Protein AF-A0A671MQU1-F1 (afdb_monomer_lite)

pLDDT: mean 87.74, std 17.51, range [37.0, 98.44]

Radius of gyration: 19.41 Å; chains: 1; bounding box: 36×47×69 Å

Sequence (137 aa):
MGKLYCSCSSLTHFKDFTVNTVAGAMKSFFSELPEPLIPYSSQEELVEAFKINDREQRLHTMKDVLRRFPRENFDVFKYIMSHLNKVSQWNRVNLMTSENLSICFWPTLMRPDFTSMDALTATRTYQTIIETFIHQC

Secondary structure (DSSP, 8-state):
------------------HHHHHHHHHHHHHTSSS-SS-HHHHHHHHHHHT-SSHHHHHHHHHHHHHTS-HHHHHHHHHHHHHHHHHHTTHHHH---HHHHHHHHHHHHH----SSHHHHHHHHHHHHHHHHHHHT-

InterPro domains:
  IPR000198 Rho GTPase-activating protein domain [PF00620] (13-113)
  IPR000198 Rho GTPase-activating protein domain [PS50238] (1-137)
  IPR000198 Rho GTPase-activating protein domain [SM00324] (1-137)
  IPR008936 Rho GTPase activation protein [G3DSA:1.10.555.10] (4-137)
  IPR008936 Rho GTPase activation protein [SSF48350] (11-136)
  IPR051978 Rho GTPase-activating domain-containing protein [PTHR46005] (15-137)

Foldseek 3Di:
DDDPPPPPPDPPPPPPDDPVRVVVVVLVVQQPPPAFLQHQVLLVQLLVLLPDPDPVSSVVSNVVSLVPDDPVSSVVLLVVLQVLLVVQVVCVPVVCHLLNVLLVRLCSRHVDDPPDPVVVVSSVSSSVSSSCSSNVD

Structure (mmCIF, N/CA/C/O backbone):
data_AF-A0A671MQU1-F1
#
_entry.id   AF-A0A671MQU1-F1
#
loop_
_atom_site.group_PDB
_atom_site.id
_atom_site.type_symbol
_atom_site.label_atom_id
_atom_site.label_alt_id
_atom_site.label_comp_id
_atom_site.label_asym_id
_atom_site.label_entity_id
_atom_site.label_seq_id
_atom_site.pdbx_PDB_ins_code
_atom_site.Cartn_x
_atom_site.Cartn_y
_atom_site.Cartn_z
_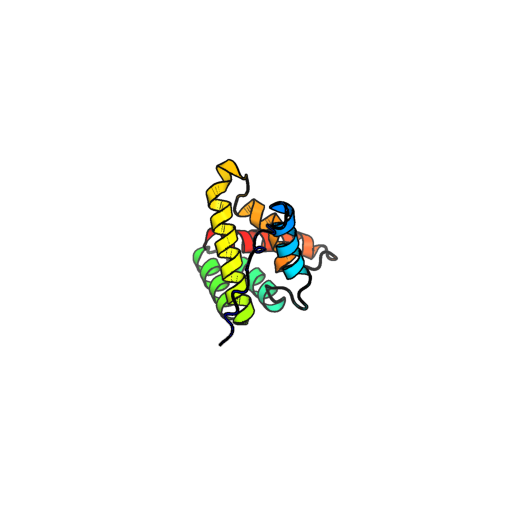atom_site.occupancy
_atom_site.B_iso_or_equiv
_atom_site.auth_seq_id
_atom_site.auth_comp_id
_atom_site.auth_asym_id
_atom_site.auth_atom_id
_atom_site.pdbx_PDB_model_num
ATOM 1 N N . MET A 1 1 ? -16.996 -26.195 -50.241 1.00 38.62 1 MET A N 1
ATOM 2 C CA . MET A 1 1 ? -15.864 -26.491 -49.335 1.00 38.62 1 MET A CA 1
ATOM 3 C C . MET A 1 1 ? -14.716 -25.543 -49.661 1.00 38.62 1 MET A C 1
ATOM 5 O O . MET A 1 1 ? -13.937 -25.830 -50.558 1.00 38.62 1 MET A O 1
ATOM 9 N N . GLY A 1 2 ? -14.657 -24.386 -48.999 1.00 39.75 2 GLY A N 1
ATOM 10 C CA . GLY A 1 2 ? -13.567 -23.417 -49.1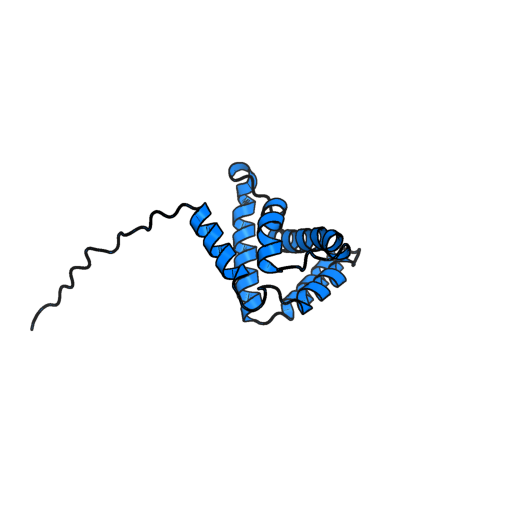36 1.00 39.75 2 GLY A CA 1
ATOM 11 C C . GLY A 1 2 ? -12.805 -23.347 -47.819 1.00 39.75 2 GLY A C 1
ATOM 12 O O . GLY A 1 2 ? -13.392 -23.024 -46.790 1.00 39.75 2 GLY A O 1
ATOM 13 N N . LYS A 1 3 ? -11.526 -23.722 -47.836 1.00 39.19 3 LYS A N 1
ATOM 14 C CA . LYS A 1 3 ? -10.636 -23.638 -46.677 1.00 39.19 3 LYS A CA 1
ATOM 15 C C . LYS A 1 3 ? -10.350 -22.162 -46.381 1.00 39.19 3 LYS A C 1
ATOM 17 O O . LYS A 1 3 ? -9.600 -21.529 -47.115 1.00 39.19 3 LYS A O 1
ATOM 22 N N . LEU A 1 4 ? -10.925 -21.634 -45.303 1.00 39.72 4 LEU A N 1
ATOM 23 C CA . LEU A 1 4 ? -10.486 -20.388 -44.673 1.00 39.72 4 LEU A CA 1
ATOM 24 C C . LEU A 1 4 ? -9.177 -20.664 -43.920 1.00 39.72 4 LEU A C 1
ATOM 26 O O . LEU A 1 4 ? -9.170 -20.853 -42.707 1.00 39.72 4 LEU A O 1
ATOM 30 N N . TYR A 1 5 ? -8.056 -20.703 -44.641 1.00 38.19 5 TYR A N 1
ATOM 31 C CA . TYR A 1 5 ? -6.776 -20.383 -44.019 1.00 38.19 5 TYR A CA 1
ATOM 32 C C . TYR A 1 5 ? -6.746 -18.866 -43.844 1.00 38.19 5 TYR A C 1
ATOM 34 O O . TYR A 1 5 ? -6.346 -18.131 -44.741 1.00 38.19 5 TYR A O 1
ATOM 42 N N . CYS A 1 6 ? -7.232 -18.396 -42.696 1.00 37.00 6 CYS A N 1
ATOM 43 C CA . CYS A 1 6 ? -6.910 -17.058 -42.229 1.00 37.00 6 CYS A CA 1
ATOM 44 C C . CYS A 1 6 ? -5.417 -17.075 -41.890 1.00 37.00 6 CYS A C 1
ATOM 46 O O . CYS A 1 6 ? -5.003 -17.627 -40.869 1.00 37.00 6 CYS A O 1
ATOM 48 N N . SER A 1 7 ? -4.599 -16.562 -42.803 1.00 40.75 7 SER A N 1
ATOM 49 C CA . SER A 1 7 ? -3.186 -16.282 -42.588 1.00 40.75 7 SER A CA 1
ATOM 50 C C . SER A 1 7 ? -3.059 -15.259 -41.461 1.00 40.75 7 SER A C 1
ATOM 52 O O . SER A 1 7 ? -3.087 -14.052 -41.682 1.00 40.75 7 SER A O 1
ATOM 54 N N . CYS A 1 8 ? -2.959 -15.755 -40.227 1.00 41.44 8 CYS A N 1
ATOM 55 C CA . CYS A 1 8 ? -2.588 -14.963 -39.065 1.00 41.44 8 CYS A CA 1
ATOM 56 C C . CYS A 1 8 ? -1.087 -14.659 -39.155 1.00 41.44 8 CYS A C 1
ATOM 58 O O . CYS A 1 8 ? -0.256 -15.311 -38.531 1.00 41.44 8 CYS A O 1
ATOM 60 N N . SER A 1 9 ? -0.735 -13.692 -39.998 1.00 44.62 9 SER A N 1
ATOM 61 C CA . SER A 1 9 ? 0.622 -13.166 -40.153 1.00 44.62 9 SER A CA 1
ATOM 62 C C . SER A 1 9 ? 0.689 -11.707 -39.702 1.00 44.62 9 SER A C 1
ATOM 64 O O . SER A 1 9 ? 1.175 -10.851 -40.433 1.00 44.62 9 SER A O 1
ATOM 66 N N . SER A 1 10 ? 0.182 -11.421 -38.497 1.00 42.44 10 SER A N 1
ATOM 67 C CA . SER A 1 10 ? 0.395 -10.137 -37.809 1.00 42.44 10 SER A CA 1
ATOM 68 C C . SER A 1 10 ? -0.003 -10.211 -36.325 1.00 42.44 10 SER A C 1
ATOM 70 O O . SER A 1 10 ? -0.937 -9.548 -35.885 1.00 42.44 10 SER A O 1
ATOM 72 N N . LEU A 1 11 ? 0.704 -11.031 -35.541 1.00 46.66 11 LEU A N 1
ATOM 73 C CA . LEU A 1 11 ? 0.679 -10.996 -34.065 1.00 46.66 11 LEU A CA 1
ATOM 74 C C . LEU A 1 11 ? 2.072 -10.696 -33.488 1.00 46.66 11 LEU A C 1
ATOM 76 O O . LEU A 1 11 ? 2.487 -11.251 -32.478 1.00 46.66 11 LEU A O 1
ATOM 80 N N . THR A 1 12 ? 2.809 -9.790 -34.126 1.00 46.84 12 THR A N 1
ATOM 81 C CA . THR A 1 12 ? 4.077 -9.266 -33.599 1.00 46.84 12 THR A CA 1
ATOM 82 C C . THR A 1 12 ? 4.127 -7.754 -33.761 1.00 46.84 12 THR A C 1
ATOM 84 O O . THR A 1 12 ? 5.030 -7.212 -34.384 1.00 46.84 12 THR A O 1
ATOM 87 N N . HIS A 1 13 ? 3.142 -7.052 -33.203 1.00 47.28 13 HIS A N 1
ATOM 88 C CA . HIS A 1 13 ? 3.376 -5.680 -32.767 1.00 47.28 13 HIS A CA 1
ATOM 89 C C . HIS A 1 13 ? 3.604 -5.755 -31.259 1.00 47.28 13 HIS A C 1
ATOM 91 O O . HIS A 1 13 ? 2.697 -5.514 -30.461 1.00 47.28 13 HIS A O 1
ATOM 97 N N . PHE A 1 14 ? 4.810 -6.166 -30.853 1.00 55.25 14 PHE A N 1
ATOM 98 C CA . PHE A 1 14 ? 5.279 -5.785 -29.526 1.00 55.25 14 PHE A CA 1
ATOM 99 C C . PHE A 1 14 ? 5.232 -4.258 -29.534 1.00 55.25 14 PHE A C 1
ATOM 101 O O . PHE A 1 14 ? 5.915 -3.620 -30.328 1.00 55.25 14 PHE A O 1
ATOM 108 N N . LYS A 1 15 ? 4.302 -3.662 -28.786 1.00 68.81 15 LYS A N 1
ATOM 109 C CA . LYS A 1 15 ? 4.302 -2.210 -28.634 1.00 68.81 15 LYS A CA 1
ATOM 110 C C . LYS A 1 15 ? 5.618 -1.855 -27.943 1.00 68.81 15 LYS A C 1
ATOM 112 O O . LYS A 1 15 ? 5.878 -2.385 -26.864 1.00 68.81 15 LYS A O 1
ATOM 117 N N . ASP A 1 16 ? 6.415 -0.983 -28.556 1.00 83.06 16 ASP A N 1
ATOM 118 C CA . ASP A 1 16 ? 7.720 -0.528 -28.053 1.00 83.06 16 ASP A CA 1
ATOM 119 C C . ASP A 1 16 ? 7.567 0.428 -26.855 1.00 83.06 16 ASP A C 1
ATOM 121 O O . ASP A 1 16 ? 8.047 1.562 -26.851 1.00 83.06 16 ASP A O 1
ATOM 125 N N . PHE A 1 17 ? 6.839 0.005 -25.822 1.00 89.31 17 PHE A N 1
ATOM 126 C CA . PHE A 1 17 ? 6.719 0.765 -24.587 1.00 89.31 17 PHE A CA 1
ATOM 127 C C . PHE A 1 17 ? 7.871 0.430 -23.650 1.00 89.31 17 PHE A C 1
ATOM 129 O O . PHE A 1 17 ? 8.140 -0.734 -23.351 1.00 89.31 17 PHE A O 1
ATOM 136 N N . THR A 1 18 ? 8.524 1.467 -23.127 1.00 94.19 18 THR A N 1
ATOM 137 C CA . THR A 1 18 ? 9.522 1.290 -22.070 1.00 94.19 18 THR A CA 1
ATOM 138 C C . THR A 1 18 ? 8.859 0.769 -20.791 1.00 94.19 18 THR A C 1
ATOM 140 O O . THR A 1 18 ? 7.679 1.026 -20.537 1.00 94.19 18 THR A O 1
ATOM 143 N N . VAL A 1 19 ? 9.624 0.091 -19.932 1.00 92.31 19 VAL A N 1
ATOM 144 C CA . VAL A 1 19 ? 9.132 -0.393 -18.628 1.00 92.31 19 VAL A CA 1
ATOM 145 C C . VAL A 1 19 ? 8.536 0.733 -17.772 1.00 92.31 19 VAL A C 1
ATOM 147 O O . VAL A 1 19 ? 7.496 0.550 -17.141 1.00 92.31 19 VAL A O 1
ATOM 150 N N . ASN A 1 20 ? 9.131 1.928 -17.821 1.00 91.94 20 ASN A N 1
ATOM 151 C CA . ASN A 1 20 ? 8.648 3.101 -17.094 1.00 91.94 20 ASN A CA 1
ATOM 152 C C . ASN A 1 20 ? 7.325 3.620 -17.665 1.00 91.94 20 ASN A C 1
ATOM 154 O O . ASN A 1 20 ? 6.470 4.063 -16.904 1.00 91.94 20 ASN A O 1
ATOM 158 N N . THR A 1 21 ? 7.125 3.518 -18.983 1.00 94.56 21 THR A N 1
ATOM 159 C CA . THR A 1 21 ? 5.847 3.850 -19.629 1.00 94.56 21 THR A CA 1
ATOM 160 C C . THR A 1 21 ? 4.738 2.922 -19.143 1.00 94.56 21 THR A C 1
ATOM 162 O O . THR A 1 21 ? 3.665 3.391 -18.775 1.00 94.56 21 THR A O 1
ATOM 165 N N . VAL A 1 22 ? 5.003 1.613 -19.082 1.00 94.12 22 VAL A N 1
ATOM 166 C CA . VAL A 1 22 ? 4.024 0.626 -18.599 1.00 94.12 22 VAL A CA 1
ATOM 167 C C . VAL A 1 22 ? 3.717 0.835 -17.113 1.00 94.12 22 VAL A C 1
ATOM 169 O O . VAL A 1 22 ? 2.551 0.856 -16.723 1.00 94.12 22 VAL A O 1
ATOM 172 N N . ALA A 1 23 ? 4.742 1.054 -16.283 1.00 92.88 23 ALA A N 1
ATOM 173 C CA . ALA A 1 23 ? 4.563 1.339 -14.859 1.00 92.88 23 ALA A CA 1
ATOM 174 C C . ALA A 1 23 ? 3.799 2.652 -14.620 1.00 92.88 23 ALA A C 1
ATOM 176 O O . ALA A 1 23 ? 2.938 2.713 -13.744 1.00 92.88 23 ALA A O 1
ATOM 177 N N . GLY A 1 24 ? 4.085 3.685 -15.416 1.00 95.50 24 GLY A N 1
ATOM 178 C CA . GLY A 1 24 ? 3.366 4.955 -15.402 1.00 95.50 24 GLY A CA 1
ATOM 179 C C . GLY A 1 24 ? 1.890 4.768 -15.741 1.00 95.50 24 GLY A C 1
ATOM 180 O O . GLY A 1 24 ? 1.044 5.178 -14.958 1.00 95.50 24 GLY A O 1
ATOM 181 N N . ALA A 1 25 ? 1.580 4.059 -16.829 1.00 95.31 25 ALA A N 1
ATOM 182 C CA . ALA A 1 25 ? 0.201 3.765 -17.219 1.00 95.31 25 ALA A CA 1
ATOM 183 C C . ALA A 1 25 ? -0.560 2.972 -16.140 1.00 95.31 25 ALA A C 1
ATOM 185 O O . ALA A 1 25 ? -1.721 3.264 -15.861 1.00 95.31 25 ALA A O 1
ATOM 186 N N . MET A 1 26 ? 0.101 2.010 -15.484 1.00 95.50 26 MET A N 1
ATOM 187 C CA . MET A 1 26 ? -0.482 1.288 -14.350 1.00 95.50 26 MET A CA 1
ATOM 188 C C . MET A 1 26 ? -0.811 2.231 -13.184 1.00 95.50 26 MET A C 1
ATOM 190 O O . MET A 1 26 ? -1.877 2.109 -12.588 1.00 95.50 26 MET A O 1
ATOM 194 N N . LYS A 1 27 ? 0.070 3.188 -12.859 1.00 95.12 27 LYS A N 1
ATOM 195 C CA . LYS A 1 27 ? -0.215 4.203 -11.831 1.00 95.12 27 LYS A CA 1
ATOM 196 C C . LYS A 1 27 ? -1.351 5.139 -12.252 1.00 95.12 27 LYS A C 1
ATOM 198 O O . LYS A 1 27 ? -2.229 5.399 -11.434 1.00 95.12 27 LYS A O 1
ATOM 203 N N . SER A 1 28 ? -1.364 5.584 -13.511 1.00 95.69 28 SER A N 1
ATOM 204 C CA . SER A 1 28 ? -2.421 6.437 -14.070 1.00 95.69 28 SER A CA 1
ATOM 205 C C . SER A 1 28 ? -3.797 5.795 -13.929 1.00 95.69 28 SER A C 1
ATOM 207 O O . SER A 1 28 ? -4.715 6.436 -13.424 1.00 95.69 28 SER A O 1
ATOM 209 N N . PHE A 1 29 ? -3.911 4.501 -14.250 1.00 97.19 29 PHE A N 1
ATOM 210 C CA . PHE A 1 29 ? -5.154 3.748 -14.083 1.00 97.19 29 PHE A CA 1
ATOM 211 C C . PHE A 1 29 ? -5.726 3.872 -12.662 1.00 97.19 29 PHE A C 1
ATOM 213 O O . PHE A 1 29 ? -6.901 4.180 -12.501 1.00 97.19 29 PHE A O 1
ATOM 220 N N . PHE A 1 30 ? -4.900 3.695 -11.626 1.00 97.19 30 PHE A N 1
ATOM 221 C CA . PHE A 1 30 ? -5.348 3.812 -10.233 1.00 97.19 30 PHE A CA 1
ATOM 222 C C . PHE A 1 30 ? -5.675 5.251 -9.817 1.00 97.19 30 PHE A C 1
ATOM 224 O O . PHE A 1 30 ? -6.619 5.469 -9.055 1.00 97.19 30 PHE A O 1
ATOM 231 N N . SER A 1 31 ? -4.925 6.241 -10.309 1.00 95.06 31 SER A N 1
ATOM 232 C CA . SER A 1 31 ? -5.214 7.647 -10.006 1.00 95.06 31 SER A CA 1
ATOM 233 C C . SER A 1 31 ? -6.502 8.151 -10.660 1.00 95.06 31 SER A C 1
ATOM 235 O O . SER A 1 31 ? -7.127 9.052 -10.113 1.00 95.06 31 SER A O 1
ATOM 237 N N . GLU A 1 32 ? -6.905 7.561 -11.787 1.00 95.31 32 GLU A N 1
ATOM 238 C CA . GLU A 1 32 ? -8.089 7.949 -12.568 1.00 95.31 32 GLU A CA 1
ATOM 239 C C . GLU A 1 32 ? -9.378 7.233 -12.129 1.00 95.31 32 GLU A C 1
ATOM 241 O O . GLU A 1 32 ? -10.463 7.578 -12.598 1.00 95.31 32 GLU A O 1
ATOM 246 N N . LEU A 1 33 ? -9.293 6.252 -11.219 1.00 95.75 33 LEU A N 1
ATOM 247 C CA . LEU A 1 33 ? -10.482 5.599 -10.666 1.00 95.75 33 LEU A CA 1
ATOM 248 C C . LEU A 1 33 ? -11.403 6.624 -9.977 1.00 95.75 33 LEU A C 1
ATOM 250 O O . LEU A 1 33 ? -10.886 7.476 -9.247 1.00 95.75 33 LEU A O 1
ATOM 254 N N . PRO A 1 34 ? -12.742 6.502 -10.089 1.00 95.12 34 PRO A N 1
ATOM 255 C CA . PRO A 1 34 ? -13.682 7.408 -9.419 1.00 95.12 34 PRO A CA 1
ATOM 256 C C . PRO A 1 34 ? -13.434 7.524 -7.909 1.00 95.12 34 PRO A C 1
ATOM 258 O O . PRO A 1 34 ? -13.423 8.621 -7.358 1.00 95.12 34 PRO A O 1
ATOM 261 N N . GLU A 1 35 ? -13.115 6.401 -7.263 1.00 94.38 35 GLU A N 1
ATOM 262 C CA . GLU A 1 35 ? -12.712 6.308 -5.857 1.00 94.38 35 GLU A CA 1
ATOM 263 C C . GLU A 1 35 ? -11.319 5.668 -5.737 1.00 94.38 35 GLU A C 1
ATOM 265 O O . GLU A 1 35 ? -10.917 4.913 -6.630 1.00 94.38 35 GLU A O 1
ATOM 270 N N . PRO A 1 36 ? -10.527 6.008 -4.701 1.00 96.62 36 PRO A N 1
ATOM 271 C CA . PRO A 1 36 ? -9.191 5.447 -4.538 1.00 96.62 36 PRO A CA 1
ATOM 272 C C . PRO A 1 36 ? -9.272 3.939 -4.317 1.00 96.62 36 PRO A C 1
ATOM 274 O O . PRO A 1 36 ? -10.243 3.429 -3.756 1.00 96.62 36 PRO A O 1
ATOM 277 N N . LEU A 1 37 ? -8.222 3.212 -4.719 1.00 97.44 37 LEU A N 1
ATOM 278 C CA . LEU A 1 37 ? -8.177 1.761 -4.515 1.00 97.44 37 LEU A CA 1
ATOM 279 C C . LEU A 1 37 ? -8.351 1.406 -3.033 1.00 97.44 37 LEU A C 1
ATOM 281 O O . LEU A 1 37 ? -9.005 0.416 -2.713 1.00 97.44 37 LEU A O 1
ATOM 285 N N . ILE A 1 38 ? -7.773 2.216 -2.146 1.00 96.88 38 ILE A N 1
ATOM 286 C CA . ILE A 1 38 ? -7.996 2.139 -0.705 1.00 96.88 38 ILE A CA 1
ATOM 287 C C . ILE A 1 38 ? -9.071 3.172 -0.356 1.00 96.88 38 ILE A C 1
ATOM 289 O O . ILE A 1 38 ? -8.759 4.364 -0.393 1.00 96.88 38 ILE A O 1
ATOM 293 N N . PRO A 1 39 ? -10.307 2.760 -0.019 1.00 95.38 39 PRO A N 1
ATOM 294 C CA . PRO A 1 39 ? -11.394 3.693 0.273 1.00 95.38 39 PRO A CA 1
ATOM 295 C C . PRO A 1 39 ? -11.041 4.649 1.414 1.00 95.38 39 PRO A C 1
ATOM 297 O O . PRO A 1 39 ? -10.376 4.243 2.367 1.00 95.38 39 PRO A O 1
ATOM 300 N N . TYR A 1 40 ? -11.510 5.898 1.351 1.00 93.06 40 TYR A N 1
ATOM 301 C CA . TYR A 1 40 ? -11.191 6.927 2.353 1.00 93.06 40 TYR A CA 1
ATOM 302 C C . TYR A 1 40 ? -11.543 6.503 3.788 1.00 93.06 40 TYR A C 1
ATOM 304 O O . TYR A 1 40 ? -10.721 6.662 4.686 1.00 93.06 40 TYR A O 1
ATOM 312 N N . SER A 1 41 ? -12.691 5.849 3.993 1.00 93.00 41 SER A N 1
ATOM 313 C CA . SER A 1 41 ? -13.074 5.286 5.298 1.00 93.00 41 SER A CA 1
ATOM 314 C C . SER A 1 41 ? -12.047 4.278 5.823 1.00 93.00 41 SER A C 1
ATOM 316 O O . SER A 1 41 ? -11.632 4.334 6.976 1.00 93.00 41 SER A O 1
ATOM 318 N N . SER A 1 42 ? -11.556 3.392 4.956 1.00 95.38 42 SER A N 1
ATOM 319 C CA . SER A 1 42 ? -10.518 2.429 5.315 1.00 95.38 42 SER A CA 1
ATOM 320 C C . SER A 1 42 ? -9.163 3.087 5.589 1.00 95.38 42 SER A C 1
ATOM 322 O O . SER A 1 42 ? -8.387 2.551 6.377 1.00 95.38 42 SER A O 1
ATOM 324 N N . GLN A 1 43 ? -8.853 4.230 4.969 1.00 94.12 43 GLN A N 1
ATOM 325 C CA . GLN A 1 43 ? -7.625 4.979 5.263 1.00 94.12 43 GLN A CA 1
ATOM 326 C C . GLN A 1 43 ? -7.628 5.501 6.702 1.00 94.12 43 GLN A C 1
ATOM 328 O O . GLN A 1 43 ? -6.637 5.317 7.407 1.00 94.12 43 GLN A O 1
ATOM 333 N N . GLU A 1 44 ? -8.743 6.081 7.153 1.00 92.12 44 GLU A N 1
ATOM 334 C CA . GLU A 1 44 ? -8.912 6.550 8.535 1.00 92.12 44 GLU A CA 1
ATOM 335 C C . GLU A 1 44 ? -8.742 5.396 9.531 1.00 92.12 44 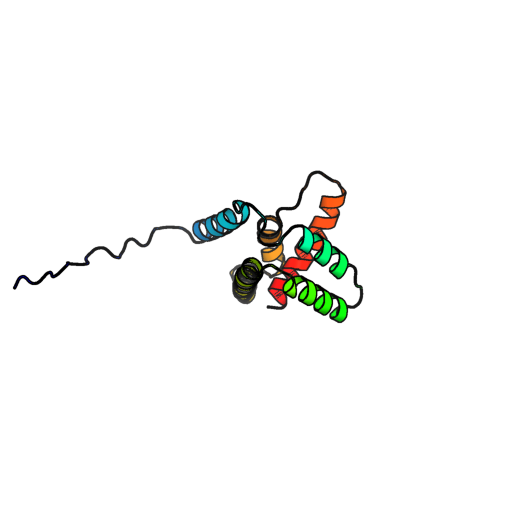GLU A C 1
ATOM 337 O O . GLU A 1 44 ? -7.961 5.484 10.478 1.00 92.12 44 GLU A O 1
ATOM 342 N N . GLU A 1 45 ? -9.386 4.258 9.267 1.00 95.00 45 GLU A N 1
ATOM 343 C CA . GLU A 1 45 ? -9.276 3.070 10.115 1.00 95.00 45 GLU A CA 1
ATOM 344 C C . GLU A 1 45 ? -7.851 2.496 10.173 1.00 95.00 45 GLU A C 1
ATOM 346 O O . GLU A 1 45 ? -7.406 2.034 11.226 1.00 95.00 45 GLU A O 1
ATOM 351 N N . LEU A 1 46 ? -7.112 2.532 9.059 1.00 95.50 46 LEU A N 1
ATOM 352 C CA . LEU A 1 46 ? -5.709 2.117 9.024 1.00 95.50 46 LEU A CA 1
ATOM 353 C C . LEU A 1 46 ? -4.814 3.067 9.825 1.00 95.50 46 LEU A C 1
ATOM 355 O O . LEU A 1 46 ? -3.892 2.602 10.497 1.00 95.50 46 LEU A O 1
ATOM 359 N N . VAL A 1 47 ? -5.080 4.375 9.781 1.00 93.31 47 VAL A N 1
ATOM 360 C CA . VAL A 1 47 ? -4.367 5.371 10.592 1.00 93.31 47 VAL A CA 1
ATOM 361 C C . VAL A 1 47 ? -4.627 5.136 12.078 1.00 93.31 47 VAL A C 1
ATOM 363 O O . VAL A 1 47 ? -3.675 5.128 12.858 1.00 93.31 47 VAL A O 1
ATOM 366 N N . GLU A 1 48 ? -5.873 4.872 12.478 1.00 94.06 48 GLU A N 1
ATOM 367 C CA . GLU A 1 48 ? -6.192 4.526 13.869 1.00 94.06 48 GLU A CA 1
ATOM 368 C C . GLU A 1 48 ? -5.513 3.224 14.305 1.00 94.06 48 GLU A C 1
ATOM 370 O O . GLU A 1 48 ? -4.887 3.180 15.366 1.00 94.06 48 GLU A O 1
ATOM 375 N N . ALA A 1 49 ? -5.541 2.183 13.466 1.00 95.69 49 ALA A N 1
ATOM 376 C CA . ALA A 1 49 ? -4.822 0.939 13.735 1.00 95.69 49 ALA A CA 1
ATOM 377 C C . ALA A 1 49 ? -3.311 1.180 13.901 1.00 95.69 49 ALA A C 1
ATOM 379 O O . ALA A 1 49 ? -2.668 0.550 14.742 1.00 95.69 49 ALA A O 1
ATOM 380 N N . PHE A 1 50 ? -2.734 2.114 13.138 1.00 92.81 50 PHE A N 1
ATOM 381 C CA . PHE A 1 50 ? -1.307 2.418 13.189 1.00 92.81 50 PHE A CA 1
ATOM 382 C C . PHE A 1 50 ? -0.857 3.054 14.514 1.00 92.81 50 PHE A C 1
ATOM 384 O O . PHE A 1 50 ? 0.301 2.888 14.901 1.00 92.81 50 PHE A O 1
ATOM 391 N N . LYS A 1 51 ? -1.766 3.709 15.251 1.00 93.44 51 LYS A N 1
ATOM 392 C CA . LYS A 1 51 ? -1.491 4.279 16.584 1.00 93.44 51 LYS A CA 1
ATOM 393 C C . LYS A 1 51 ? -1.266 3.214 17.664 1.00 93.44 51 LYS A C 1
ATOM 395 O O . LYS A 1 51 ? -0.814 3.545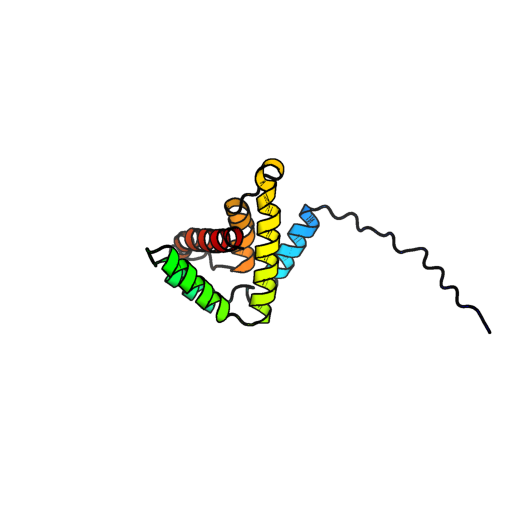 18.759 1.00 93.44 51 LYS A O 1
ATOM 400 N N . ILE A 1 52 ? -1.568 1.944 17.384 1.00 96.50 52 ILE A N 1
ATOM 401 C CA . ILE A 1 52 ? -1.313 0.837 18.308 1.00 96.50 52 ILE A CA 1
ATOM 402 C C . ILE A 1 52 ? 0.205 0.629 18.442 1.00 96.50 52 ILE A C 1
ATOM 404 O O . ILE A 1 52 ? 0.916 0.375 17.463 1.00 96.50 52 ILE A O 1
ATOM 408 N N . ASN A 1 53 ?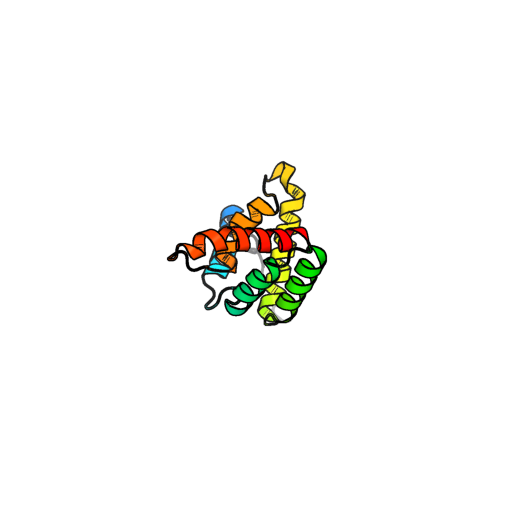 0.697 0.732 19.681 1.00 94.81 53 ASN A N 1
ATOM 409 C CA . ASN A 1 53 ? 2.119 0.590 20.005 1.00 94.81 53 ASN A CA 1
ATOM 410 C C . ASN A 1 53 ? 2.613 -0.850 19.828 1.00 94.81 53 ASN A C 1
ATOM 412 O O . ASN A 1 53 ? 3.714 -1.063 19.317 1.00 94.81 53 ASN A O 1
ATOM 416 N N . ASP A 1 54 ? 1.804 -1.831 20.240 1.00 97.50 54 ASP A N 1
ATOM 417 C CA . ASP A 1 54 ? 2.150 -3.238 20.074 1.00 97.50 54 ASP A CA 1
ATOM 418 C C . ASP A 1 54 ? 2.128 -3.633 18.592 1.00 97.50 54 ASP A C 1
ATOM 420 O O . ASP A 1 54 ? 1.137 -3.455 17.880 1.00 97.50 54 ASP A O 1
ATOM 424 N N . ARG A 1 55 ? 3.250 -4.176 18.115 1.00 94.06 55 ARG A N 1
ATOM 425 C CA . ARG A 1 55 ? 3.447 -4.466 16.692 1.00 94.06 55 ARG A CA 1
ATOM 426 C C . ARG A 1 55 ? 2.502 -5.557 16.196 1.00 94.06 55 ARG A C 1
ATOM 428 O O . ARG A 1 55 ? 2.009 -5.454 15.074 1.00 94.06 55 ARG A O 1
ATOM 435 N N . GLU A 1 56 ? 2.283 -6.610 16.977 1.00 95.50 56 GLU A N 1
ATOM 436 C CA . GLU A 1 56 ? 1.465 -7.746 16.544 1.00 95.50 56 GLU A CA 1
ATOM 437 C C . GLU A 1 56 ? -0.016 -7.386 16.535 1.00 95.50 56 GLU A C 1
ATOM 439 O O . GLU A 1 56 ? -0.704 -7.639 15.544 1.00 95.50 56 GLU A O 1
ATOM 444 N N . GLN A 1 57 ? -0.484 -6.705 17.580 1.00 97.50 57 GLN A N 1
ATOM 445 C CA . GLN A 1 57 ? -1.837 -6.179 17.674 1.00 97.50 57 GLN A CA 1
ATOM 446 C C . GLN A 1 57 ? -2.117 -5.157 16.569 1.00 97.50 57 GLN A C 1
ATOM 448 O O . GLN A 1 57 ? -3.179 -5.212 15.942 1.00 97.50 57 GLN A O 1
ATOM 453 N N . ARG A 1 58 ? -1.159 -4.271 16.260 1.00 96.94 58 ARG A N 1
ATOM 454 C CA . ARG A 1 58 ? -1.259 -3.349 15.120 1.00 96.94 58 ARG A CA 1
ATOM 455 C C . ARG A 1 58 ? -1.446 -4.106 13.809 1.00 96.94 58 ARG A C 1
ATOM 457 O O . ARG A 1 58 ? -2.382 -3.822 13.068 1.00 96.94 58 ARG A O 1
ATOM 464 N N . LEU A 1 59 ? -0.593 -5.094 13.531 1.00 95.88 59 LEU A N 1
ATOM 465 C CA . LEU A 1 59 ? -0.684 -5.899 12.308 1.00 95.88 59 LEU A CA 1
ATOM 466 C C . LEU A 1 59 ? -1.998 -6.682 12.221 1.00 95.88 59 LEU A C 1
ATOM 468 O O . LEU A 1 59 ? -2.568 -6.794 11.137 1.00 95.88 59 LEU A O 1
ATOM 472 N N . HIS A 1 60 ? -2.481 -7.222 13.340 1.00 96.88 60 HIS A N 1
ATOM 473 C CA . HIS A 1 60 ? -3.768 -7.908 13.394 1.00 96.88 60 HIS A CA 1
ATOM 474 C C . HIS A 1 60 ? -4.916 -6.954 13.055 1.00 96.88 60 HIS A C 1
ATOM 476 O O . HIS A 1 60 ? -5.695 -7.232 12.146 1.00 96.88 60 HIS A O 1
ATOM 482 N N . THR A 1 61 ? -4.940 -5.787 13.698 1.00 97.69 61 THR A N 1
ATOM 483 C CA . THR A 1 61 ? -5.969 -4.764 13.482 1.00 97.69 61 THR A CA 1
ATOM 484 C C . THR A 1 61 ? -5.949 -4.258 12.039 1.00 97.69 61 THR A C 1
ATOM 486 O O . THR A 1 61 ? -6.990 -4.180 11.399 1.00 97.69 61 THR A O 1
ATOM 489 N N . MET A 1 62 ? -4.769 -4.002 11.462 1.00 97.00 62 MET A N 1
ATOM 490 C CA . MET A 1 62 ? -4.638 -3.628 10.046 1.00 97.00 62 MET A CA 1
ATOM 491 C C . MET A 1 62 ? -5.200 -4.705 9.105 1.00 97.00 62 MET A C 1
ATOM 493 O O . MET A 1 62 ? -5.840 -4.378 8.105 1.00 97.00 62 MET A O 1
ATOM 497 N N . LYS A 1 63 ? -5.004 -5.994 9.420 1.00 95.50 63 LYS A N 1
ATOM 498 C CA . LYS A 1 63 ? -5.609 -7.102 8.660 1.00 95.50 63 LYS A CA 1
ATOM 499 C C . LYS A 1 63 ? -7.134 -7.126 8.797 1.00 95.50 63 LYS A C 1
ATOM 501 O O . LYS A 1 63 ? -7.803 -7.448 7.819 1.00 95.50 63 LYS A O 1
ATOM 506 N N . ASP A 1 64 ? -7.685 -6.770 9.955 1.00 97.19 64 ASP A N 1
ATOM 507 C CA . ASP A 1 64 ? -9.136 -6.629 10.138 1.00 97.19 64 ASP A CA 1
ATOM 508 C C . ASP A 1 64 ? -9.724 -5.484 9.314 1.00 97.19 64 ASP A C 1
ATOM 510 O O . ASP A 1 64 ? -10.822 -5.627 8.772 1.00 97.19 64 ASP A O 1
ATOM 514 N N . VAL A 1 65 ? -8.986 -4.381 9.142 1.00 97.38 65 VAL A N 1
ATOM 515 C CA . VAL A 1 65 ? -9.401 -3.325 8.209 1.00 97.38 65 VAL A CA 1
ATOM 516 C C . VAL A 1 65 ? -9.447 -3.869 6.779 1.00 97.38 65 VAL A C 1
ATOM 518 O O . VAL A 1 65 ? -10.459 -3.709 6.102 1.00 97.38 65 VAL A O 1
ATOM 521 N N . LEU A 1 66 ? -8.414 -4.598 6.332 1.00 94.31 66 LEU A N 1
ATOM 522 C CA . LEU A 1 66 ? -8.399 -5.200 4.989 1.00 94.31 66 LEU A CA 1
ATOM 523 C C . LEU A 1 66 ? -9.565 -6.170 4.746 1.00 94.31 66 LEU A C 1
ATOM 525 O O . LEU A 1 66 ? -10.077 -6.239 3.633 1.00 94.31 66 LEU A O 1
ATOM 529 N N . ARG A 1 67 ? -10.009 -6.911 5.769 1.00 93.88 67 ARG A N 1
ATOM 530 C CA . ARG A 1 67 ? -11.169 -7.820 5.666 1.00 93.88 67 ARG A CA 1
ATOM 531 C C . ARG A 1 67 ? -12.491 -7.091 5.425 1.00 93.88 67 ARG A C 1
ATOM 533 O O . ARG A 1 67 ? -13.445 -7.723 4.985 1.00 93.88 67 ARG A O 1
ATOM 540 N N . ARG A 1 68 ? -12.551 -5.794 5.732 1.00 95.06 68 ARG A N 1
ATOM 541 C CA . ARG A 1 68 ? -13.729 -4.937 5.544 1.00 95.06 68 ARG A CA 1
ATOM 542 C C . ARG A 1 68 ? -13.707 -4.164 4.229 1.00 95.06 68 ARG A C 1
ATOM 544 O O . ARG A 1 68 ? -14.657 -3.440 3.945 1.00 95.06 68 ARG A O 1
ATOM 551 N N . PHE A 1 69 ? -12.661 -4.323 3.418 1.00 95.38 69 PHE A N 1
ATOM 552 C CA . PHE A 1 69 ? -12.635 -3.750 2.077 1.00 95.38 69 PHE A CA 1
ATOM 553 C C . PHE A 1 69 ? -13.765 -4.348 1.228 1.00 95.38 69 PHE A C 1
ATOM 555 O O . PHE A 1 69 ? -14.080 -5.536 1.375 1.00 95.38 69 PHE A O 1
ATOM 562 N N . PRO A 1 70 ? -14.314 -3.578 0.271 1.00 96.69 70 PRO A N 1
ATOM 563 C CA . PRO A 1 70 ? -15.036 -4.170 -0.844 1.00 96.69 70 PRO A CA 1
ATOM 564 C C . PRO A 1 70 ? -14.162 -5.238 -1.507 1.00 96.69 70 PRO A C 1
ATOM 566 O O . PRO A 1 70 ? -12.942 -5.075 -1.637 1.00 96.69 70 PRO A O 1
ATOM 569 N N . ARG A 1 71 ? -14.771 -6.358 -1.897 1.00 96.50 71 ARG A N 1
ATOM 570 C CA . ARG A 1 71 ? -14.039 -7.542 -2.364 1.00 96.50 71 ARG A CA 1
ATOM 571 C C . ARG A 1 71 ? -13.156 -7.222 -3.570 1.00 96.50 71 ARG A C 1
ATOM 573 O O . ARG A 1 71 ? -12.016 -7.671 -3.643 1.00 96.50 71 ARG A O 1
ATOM 580 N N . GLU A 1 72 ? -13.678 -6.412 -4.478 1.00 96.31 72 GLU A N 1
ATOM 581 C CA . GLU A 1 72 ? -13.025 -5.954 -5.696 1.00 96.31 72 GLU A CA 1
ATOM 582 C C . GLU A 1 72 ? -11.757 -5.153 -5.367 1.00 96.31 72 GLU A C 1
ATOM 584 O O . GLU A 1 72 ? -10.684 -5.425 -5.910 1.00 96.31 72 GLU A O 1
ATOM 589 N N . ASN A 1 73 ? -11.854 -4.216 -4.418 1.00 97.62 73 ASN A N 1
ATOM 590 C CA . ASN A 1 73 ? -10.719 -3.434 -3.935 1.00 97.62 73 ASN A CA 1
ATOM 591 C C . ASN A 1 73 ? -9.677 -4.331 -3.263 1.00 97.62 73 ASN A C 1
ATOM 593 O O . ASN A 1 73 ? -8.486 -4.179 -3.530 1.00 97.62 73 ASN A O 1
ATOM 597 N N . PHE A 1 74 ? -10.103 -5.279 -2.420 1.00 97.38 74 PHE A N 1
ATOM 598 C CA . PHE A 1 74 ? -9.197 -6.201 -1.732 1.00 97.38 74 PHE A CA 1
ATOM 599 C C . PHE A 1 74 ? -8.406 -7.080 -2.707 1.00 97.38 74 PHE A C 1
ATOM 601 O O . PHE A 1 74 ? -7.186 -7.195 -2.572 1.00 97.38 74 PHE A O 1
ATOM 608 N N . ASP A 1 75 ? -9.072 -7.675 -3.699 1.00 97.69 75 ASP A N 1
ATOM 609 C CA . ASP A 1 75 ? -8.431 -8.570 -4.666 1.00 97.69 75 ASP A CA 1
ATOM 610 C C . ASP A 1 75 ? -7.366 -7.823 -5.488 1.00 97.69 75 ASP A C 1
ATOM 612 O O . ASP A 1 75 ? -6.235 -8.300 -5.644 1.00 97.69 75 ASP A O 1
ATOM 616 N N . VAL A 1 76 ? -7.686 -6.607 -5.942 1.00 97.94 76 VAL A N 1
ATOM 617 C CA . VAL A 1 76 ? -6.748 -5.751 -6.681 1.00 97.94 76 VAL A CA 1
ATOM 618 C C . VAL A 1 76 ? -5.620 -5.248 -5.777 1.00 97.94 76 VAL A C 1
ATOM 620 O O . VAL A 1 76 ? -4.450 -5.313 -6.158 1.00 97.94 76 VAL A O 1
ATOM 623 N N . PHE A 1 77 ? -5.934 -4.804 -4.559 1.00 97.75 77 PHE A N 1
ATOM 624 C CA . PHE A 1 77 ? -4.939 -4.364 -3.581 1.00 97.75 77 PHE A CA 1
ATOM 625 C C . PHE A 1 77 ? -3.935 -5.478 -3.271 1.00 97.75 77 PHE A C 1
ATOM 627 O O . PHE A 1 77 ? -2.725 -5.267 -3.374 1.00 97.75 77 PHE A O 1
ATOM 634 N N . LYS A 1 78 ? -4.419 -6.691 -2.981 1.00 97.31 78 LYS A N 1
ATOM 635 C CA . LYS A 1 78 ? -3.580 -7.868 -2.732 1.00 97.31 78 LYS A CA 1
ATOM 636 C C . LYS A 1 78 ? -2.663 -8.167 -3.916 1.00 97.31 78 LYS A C 1
ATOM 638 O O . LYS A 1 78 ? -1.478 -8.440 -3.711 1.00 97.31 78 LYS A O 1
ATOM 643 N N . TYR A 1 79 ? -3.190 -8.100 -5.140 1.00 97.94 79 TYR A N 1
ATOM 644 C CA . TYR A 1 79 ? -2.400 -8.319 -6.350 1.00 97.94 79 TYR A CA 1
ATOM 645 C C . TYR A 1 79 ? -1.258 -7.301 -6.475 1.00 97.94 79 TYR A C 1
ATOM 647 O O . TYR A 1 79 ? -0.109 -7.690 -6.698 1.00 97.94 79 TYR A O 1
ATOM 655 N N . ILE A 1 80 ? -1.545 -6.012 -6.269 1.00 97.62 80 ILE A N 1
ATOM 656 C CA . ILE A 1 80 ? -0.533 -4.954 -6.349 1.00 97.62 80 ILE A CA 1
ATOM 657 C C . ILE A 1 80 ? 0.504 -5.092 -5.237 1.00 97.62 80 ILE A C 1
ATOM 659 O O . ILE A 1 80 ? 1.695 -5.073 -5.537 1.00 97.62 80 ILE A O 1
ATOM 663 N N . MET A 1 81 ? 0.099 -5.307 -3.983 1.00 98.06 81 MET A N 1
ATOM 664 C CA . MET A 1 81 ? 1.057 -5.490 -2.885 1.00 98.06 81 MET A CA 1
ATOM 665 C C . MET A 1 81 ? 1.973 -6.701 -3.128 1.00 98.06 81 MET A C 1
ATOM 667 O O . MET A 1 81 ? 3.187 -6.598 -2.962 1.00 98.06 81 MET A O 1
ATOM 671 N N . SER A 1 82 ? 1.422 -7.810 -3.636 1.00 98.12 82 SER A N 1
ATOM 672 C CA . SER A 1 82 ? 2.201 -8.995 -4.029 1.00 98.12 82 SER A CA 1
ATOM 673 C C . SER A 1 82 ? 3.164 -8.714 -5.189 1.00 98.12 82 SER A C 1
ATOM 675 O O . SER A 1 82 ? 4.280 -9.234 -5.215 1.00 98.12 82 SER A O 1
ATOM 677 N N . HIS A 1 83 ? 2.760 -7.901 -6.169 1.00 98.00 83 HIS A N 1
ATOM 678 C CA . HIS A 1 83 ? 3.638 -7.486 -7.263 1.00 98.00 83 HIS A CA 1
ATOM 679 C C . HIS A 1 83 ? 4.789 -6.607 -6.756 1.00 98.00 83 HIS A C 1
ATOM 681 O O . HIS A 1 83 ? 5.947 -6.876 -7.074 1.00 98.00 83 HIS A O 1
ATOM 687 N N . LEU A 1 84 ? 4.494 -5.603 -5.926 1.00 98.25 84 LEU A N 1
ATOM 688 C CA . LEU A 1 84 ? 5.503 -4.712 -5.349 1.00 98.25 84 LEU A CA 1
ATOM 689 C C . LEU A 1 84 ? 6.469 -5.466 -4.426 1.00 98.25 84 LEU A C 1
ATOM 691 O O . LEU A 1 84 ? 7.667 -5.204 -4.471 1.00 98.25 84 LEU A O 1
ATOM 695 N N . ASN A 1 85 ? 5.991 -6.454 -3.666 1.00 98.44 85 ASN A N 1
ATOM 696 C CA . ASN A 1 85 ? 6.851 -7.339 -2.879 1.00 98.44 85 ASN A CA 1
ATOM 697 C C . ASN A 1 85 ? 7.865 -8.072 -3.774 1.00 98.44 85 ASN A C 1
ATOM 699 O O . ASN A 1 85 ? 9.062 -8.058 -3.503 1.00 98.44 85 ASN A O 1
ATOM 703 N N . LYS A 1 86 ? 7.422 -8.634 -4.907 1.00 98.19 86 LYS A N 1
ATOM 704 C CA . LYS A 1 86 ? 8.336 -9.276 -5.868 1.00 98.19 86 LYS A CA 1
ATOM 705 C C . LYS A 1 86 ? 9.364 -8.294 -6.426 1.00 98.19 86 LYS A C 1
ATOM 707 O O . LYS A 1 86 ? 10.526 -8.660 -6.560 1.00 98.19 86 LYS A O 1
ATOM 712 N N . VAL A 1 87 ? 8.968 -7.056 -6.734 1.00 98.00 87 VAL A N 1
ATOM 713 C CA . VAL A 1 87 ? 9.909 -6.011 -7.177 1.00 98.00 87 VAL A CA 1
ATOM 714 C C . VAL A 1 87 ? 10.934 -5.707 -6.081 1.00 98.00 87 VAL A C 1
ATOM 716 O O . VAL A 1 87 ? 12.125 -5.590 -6.383 1.00 98.00 87 VAL A O 1
ATOM 719 N N . SER A 1 88 ? 10.499 -5.648 -4.818 1.00 98.06 88 SER A N 1
ATOM 720 C CA . SER A 1 88 ? 11.370 -5.327 -3.687 1.00 98.06 88 SER A CA 1
ATOM 721 C C . SER A 1 88 ? 12.400 -6.409 -3.380 1.00 98.06 88 SER A C 1
ATOM 723 O O . SER A 1 88 ? 13.495 -6.092 -2.918 1.00 98.06 88 SER A O 1
ATOM 725 N N . GLN A 1 89 ? 12.133 -7.673 -3.716 1.00 97.88 89 GLN A N 1
ATOM 726 C CA . GLN A 1 89 ? 13.110 -8.764 -3.584 1.00 97.88 89 GLN A CA 1
ATOM 727 C C . GLN A 1 89 ? 14.366 -8.557 -4.456 1.00 97.88 89 GLN A C 1
ATOM 729 O O . GLN A 1 89 ? 15.432 -9.078 -4.134 1.00 97.88 89 GLN A O 1
ATOM 734 N N . TRP A 1 90 ? 14.278 -7.739 -5.512 1.00 97.75 90 TRP A N 1
ATOM 735 C CA . TRP A 1 90 ? 15.391 -7.404 -6.412 1.00 97.75 90 TRP A CA 1
ATOM 736 C C . TRP A 1 90 ? 16.030 -6.036 -6.120 1.00 97.75 90 TRP A C 1
AT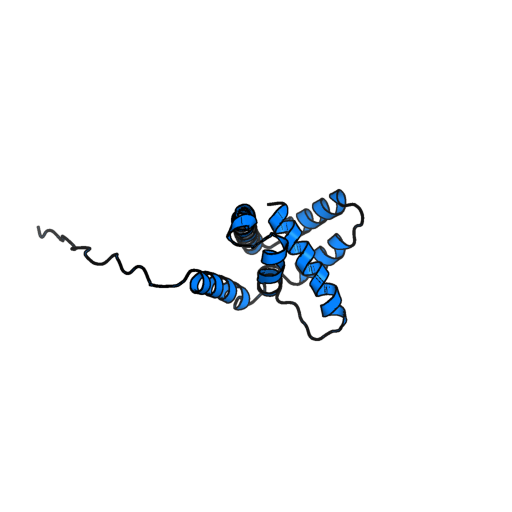OM 738 O O . TRP A 1 90 ? 16.766 -5.504 -6.957 1.00 97.75 90 TRP A O 1
ATOM 748 N N . ASN A 1 91 ? 15.804 -5.476 -4.923 1.00 97.19 91 ASN A N 1
ATOM 749 C CA . ASN A 1 91 ? 16.282 -4.140 -4.539 1.00 97.19 91 ASN A CA 1
ATOM 750 C C . ASN A 1 91 ? 17.798 -3.930 -4.694 1.00 97.19 91 ASN A C 1
ATOM 752 O O . ASN A 1 91 ? 18.227 -2.812 -4.950 1.00 97.19 91 ASN A O 1
ATOM 756 N N . ARG A 1 92 ? 18.620 -4.985 -4.627 1.00 97.44 92 ARG A N 1
ATOM 757 C CA . ARG A 1 92 ? 20.075 -4.871 -4.842 1.00 97.44 92 ARG A CA 1
ATOM 758 C C . ARG A 1 92 ? 20.449 -4.435 -6.260 1.00 97.44 92 ARG A C 1
ATOM 760 O O . ARG A 1 92 ? 21.551 -3.941 -6.464 1.00 97.44 92 ARG A O 1
ATOM 767 N N . VAL A 1 93 ? 19.553 -4.648 -7.224 1.00 97.25 93 VAL A N 1
ATOM 768 C CA . VAL A 1 93 ? 19.752 -4.308 -8.639 1.00 97.25 93 VAL A CA 1
ATOM 769 C C . VAL A 1 93 ? 18.895 -3.109 -9.030 1.00 97.25 93 VAL A C 1
ATOM 771 O O . VAL A 1 93 ? 19.407 -2.157 -9.605 1.00 97.25 93 VAL A O 1
ATOM 774 N N . ASN A 1 94 ? 17.595 -3.142 -8.717 1.00 96.38 94 ASN A N 1
ATOM 775 C CA . ASN A 1 94 ? 16.660 -2.089 -9.128 1.00 96.38 94 ASN A CA 1
ATOM 776 C C . ASN A 1 94 ? 16.573 -0.912 -8.137 1.00 96.38 94 ASN A C 1
ATOM 778 O O . ASN A 1 94 ? 15.909 0.071 -8.443 1.00 96.38 94 ASN A O 1
ATOM 782 N N . LEU A 1 95 ? 17.232 -1.005 -6.973 1.00 97.62 95 LEU A N 1
ATOM 783 C CA . LEU A 1 95 ? 17.257 0.001 -5.900 1.00 97.62 95 LEU A CA 1
ATOM 784 C C . LEU A 1 95 ? 15.889 0.300 -5.257 1.00 97.62 95 LEU A C 1
ATOM 786 O O . LEU A 1 95 ? 15.754 1.235 -4.468 1.00 97.62 95 LEU A O 1
ATOM 790 N N . MET A 1 96 ? 14.869 -0.509 -5.542 1.00 97.94 96 MET A N 1
ATOM 791 C CA . MET A 1 96 ? 13.506 -0.314 -5.059 1.00 97.94 96 MET A CA 1
ATOM 792 C C . MET A 1 96 ? 13.230 -1.196 -3.839 1.00 97.94 96 MET A C 1
ATOM 794 O O . MET A 1 96 ? 12.732 -2.310 -3.965 1.00 97.94 96 MET A O 1
ATOM 798 N N . THR A 1 97 ? 13.546 -0.706 -2.639 1.00 98.25 97 THR A N 1
ATOM 799 C CA . THR A 1 97 ? 13.114 -1.322 -1.370 1.00 98.25 97 THR A CA 1
ATOM 800 C C . THR A 1 97 ? 11.594 -1.206 -1.181 1.00 98.25 97 THR A C 1
ATOM 802 O O . THR A 1 97 ? 10.933 -0.441 -1.885 1.00 98.25 97 THR A O 1
ATOM 805 N N . SER A 1 98 ? 11.014 -1.932 -0.214 1.00 98.12 98 SER A N 1
ATOM 806 C CA . SER A 1 98 ? 9.590 -1.769 0.138 1.00 98.12 98 SER A CA 1
ATOM 807 C C . SER A 1 98 ? 9.253 -0.327 0.540 1.00 98.12 98 SER A C 1
ATOM 809 O O . SER A 1 98 ? 8.186 0.164 0.182 1.00 98.12 98 SER A O 1
ATOM 811 N N . GLU A 1 99 ? 10.178 0.367 1.207 1.00 97.62 99 GLU A N 1
ATOM 812 C CA . GLU A 1 99 ? 10.069 1.793 1.539 1.00 97.62 99 GLU A CA 1
ATOM 813 C C . GLU A 1 99 ? 10.032 2.665 0.271 1.00 97.62 99 GLU A C 1
ATOM 815 O O . GLU A 1 99 ? 9.086 3.428 0.073 1.00 97.62 99 GLU A O 1
ATOM 820 N N . ASN A 1 100 ? 10.993 2.493 -0.648 1.00 97.94 100 ASN A N 1
ATOM 821 C CA . ASN A 1 100 ? 11.049 3.254 -1.905 1.00 97.94 100 ASN A CA 1
ATOM 822 C C . ASN A 1 100 ? 9.813 3.013 -2.783 1.00 97.94 100 ASN A C 1
ATOM 824 O O . ASN A 1 100 ? 9.288 3.935 -3.414 1.00 97.94 100 ASN A O 1
ATOM 828 N N . LEU A 1 101 ? 9.327 1.770 -2.823 1.00 98.19 101 LEU A N 1
ATOM 829 C CA . LEU A 1 101 ? 8.097 1.421 -3.530 1.00 98.19 101 LEU A CA 1
ATOM 830 C C . LEU A 1 101 ? 6.879 2.041 -2.860 1.00 98.19 101 LEU A C 1
ATOM 832 O O . LEU A 1 101 ? 6.025 2.570 -3.567 1.00 98.19 101 LEU A O 1
ATOM 836 N N . SER A 1 102 ? 6.818 2.030 -1.528 1.00 97.69 102 SER A N 1
ATOM 837 C CA . SER A 1 102 ? 5.746 2.685 -0.790 1.00 97.69 102 SER A CA 1
ATOM 838 C C . SER A 1 102 ? 5.669 4.167 -1.146 1.00 97.69 102 SER A C 1
ATOM 840 O O . SER A 1 102 ? 4.626 4.599 -1.629 1.00 97.69 102 SER A O 1
ATOM 842 N N . ILE A 1 103 ? 6.779 4.913 -1.045 1.00 96.25 103 ILE A N 1
ATOM 843 C CA . ILE A 1 103 ? 6.872 6.338 -1.433 1.00 96.25 103 ILE A CA 1
ATOM 844 C C . ILE A 1 103 ? 6.297 6.577 -2.836 1.00 96.25 103 ILE A C 1
ATOM 846 O O . ILE A 1 103 ? 5.566 7.536 -3.073 1.00 96.25 103 ILE A O 1
ATOM 850 N N . CYS A 1 104 ? 6.602 5.675 -3.768 1.00 96.19 104 CYS A N 1
ATOM 851 C CA . CYS A 1 104 ? 6.190 5.767 -5.162 1.00 96.19 104 CYS A CA 1
ATOM 852 C C . CYS A 1 104 ? 4.716 5.435 -5.438 1.00 96.19 104 CYS A C 1
ATOM 854 O O . CYS A 1 104 ? 4.247 5.760 -6.535 1.00 96.19 104 CYS A O 1
ATOM 856 N N . PHE A 1 105 ? 4.034 4.717 -4.542 1.00 97.38 105 PHE A N 1
ATOM 857 C CA . PHE A 1 105 ? 2.711 4.135 -4.798 1.00 97.38 105 PHE A CA 1
ATOM 858 C C . PHE A 1 105 ? 1.637 4.579 -3.810 1.00 97.38 105 PHE A C 1
ATOM 860 O O . PHE A 1 105 ? 0.480 4.681 -4.214 1.00 97.38 105 PHE A O 1
ATOM 867 N N . TRP A 1 106 ? 1.974 4.876 -2.553 1.00 96.56 106 TRP A N 1
ATOM 868 C CA . TRP A 1 106 ? 0.977 5.253 -1.550 1.00 96.56 106 TRP A CA 1
ATOM 869 C C . TRP A 1 106 ? 0.096 6.446 -1.991 1.00 96.56 106 TRP A C 1
ATOM 871 O O . TRP A 1 106 ? -1.123 6.328 -1.834 1.00 96.56 106 TRP A O 1
ATOM 881 N N . PRO A 1 107 ? 0.605 7.520 -2.650 1.00 94.88 107 PRO A N 1
ATOM 882 C CA . PRO A 1 107 ? -0.250 8.631 -3.076 1.00 94.88 107 PRO A CA 1
ATOM 883 C C . PRO A 1 107 ? -1.231 8.210 -4.172 1.00 94.88 107 PRO A C 1
ATOM 885 O O . PRO A 1 107 ? -2.366 8.674 -4.209 1.00 94.88 107 PRO A O 1
ATOM 888 N N . THR A 1 108 ? -0.808 7.303 -5.054 1.00 96.12 108 THR A N 1
ATOM 889 C CA . THR A 1 108 ? -1.634 6.779 -6.145 1.00 96.12 108 THR A CA 1
ATOM 890 C C . THR A 1 108 ? -2.775 5.906 -5.620 1.00 96.12 108 THR A C 1
ATOM 892 O O . THR A 1 108 ? -3.879 5.960 -6.154 1.00 96.12 108 THR A O 1
ATOM 895 N N . LEU A 1 109 ? -2.524 5.106 -4.580 1.00 96.88 109 LEU A N 1
ATOM 896 C CA . LEU A 1 109 ? -3.504 4.156 -4.045 1.00 96.88 109 LEU A CA 1
ATOM 897 C C . LEU A 1 109 ? -4.503 4.790 -3.067 1.00 96.88 109 LEU A C 1
ATOM 899 O O . LEU A 1 109 ? -5.628 4.302 -2.968 1.00 96.88 109 LEU A O 1
ATOM 903 N N . MET A 1 110 ? -4.087 5.837 -2.346 1.00 94.75 110 MET A N 1
ATOM 904 C CA . MET A 1 110 ? -4.880 6.487 -1.292 1.00 94.75 110 MET A CA 1
ATOM 905 C C . MET A 1 110 ? -5.432 7.857 -1.707 1.00 94.75 110 MET A C 1
ATOM 907 O O . MET A 1 110 ? -6.501 8.243 -1.250 1.00 94.75 110 MET A O 1
ATOM 911 N N . ARG A 1 111 ? -4.746 8.587 -2.595 1.00 92.31 111 ARG A N 1
ATOM 912 C CA . ARG A 1 111 ? -5.116 9.953 -3.013 1.00 92.31 111 ARG A CA 1
ATOM 913 C C . ARG A 1 111 ? -5.445 10.866 -1.817 1.00 92.31 111 ARG A C 1
ATOM 915 O O . ARG A 1 111 ? -6.585 11.323 -1.706 1.00 92.31 111 ARG A O 1
ATOM 922 N N . PRO A 1 112 ? -4.473 11.095 -0.912 1.00 86.44 112 PRO A N 1
ATOM 923 C CA . PRO A 1 112 ? -4.677 11.965 0.244 1.00 86.44 112 PRO A CA 1
ATOM 924 C C . PRO A 1 112 ? -4.969 13.404 -0.204 1.00 86.44 112 PRO A C 1
ATOM 926 O O . PRO A 1 112 ? -4.507 13.852 -1.257 1.00 86.44 112 PRO A O 1
ATOM 929 N N . ASP A 1 113 ? -5.670 14.152 0.638 1.00 81.00 113 ASP A N 1
ATOM 930 C CA . ASP A 1 113 ? -5.748 15.602 0.500 1.00 81.00 113 ASP A CA 1
ATOM 931 C C . ASP A 1 113 ? -4.496 16.232 1.127 1.00 81.00 113 ASP A C 1
ATOM 933 O O . ASP A 1 113 ? -4.247 16.054 2.315 1.00 81.00 113 ASP A O 1
ATOM 937 N N . PHE A 1 114 ? -3.692 16.944 0.334 1.00 73.25 114 PHE A N 1
ATOM 938 C CA . PHE A 1 114 ? -2.449 17.586 0.783 1.00 73.25 114 PHE A CA 1
ATOM 939 C C . PHE A 1 114 ? -2.638 19.031 1.279 1.00 73.25 114 PHE A C 1
ATOM 941 O O . PHE A 1 114 ? -1.652 19.726 1.523 1.00 73.25 114 PHE A O 1
ATOM 948 N N . THR A 1 115 ? -3.873 19.521 1.395 1.00 69.31 115 THR A N 1
ATOM 949 C CA . THR A 1 115 ? -4.141 20.944 1.668 1.00 69.31 115 THR A CA 1
ATOM 950 C C . THR A 1 115 ? -4.026 21.357 3.142 1.00 69.31 115 THR A C 1
ATOM 952 O O . THR A 1 115 ? -3.926 22.553 3.418 1.00 69.31 115 THR A O 1
ATOM 955 N N . SER A 1 116 ? -3.984 20.419 4.097 1.00 62.50 116 SER A N 1
ATOM 956 C CA . SER A 1 116 ? -3.882 20.717 5.537 1.00 62.50 116 SER A CA 1
ATOM 957 C C . SER A 1 116 ? -2.517 20.341 6.136 1.00 62.50 116 SER A C 1
ATOM 959 O O . SER A 1 116 ? -1.858 19.404 5.695 1.00 62.50 116 SER A O 1
ATOM 961 N N . MET A 1 117 ? -2.074 21.044 7.186 1.00 54.72 117 MET A N 1
ATOM 962 C CA . MET A 1 117 ? -0.830 20.706 7.911 1.00 54.72 117 MET A CA 1
ATOM 963 C C . MET A 1 117 ? -0.880 19.302 8.547 1.00 54.72 117 MET A C 1
ATOM 965 O O . MET A 1 117 ? 0.152 18.636 8.659 1.00 54.72 117 MET A O 1
ATOM 969 N N . ASP A 1 118 ? -2.078 18.816 8.884 1.00 59.84 118 ASP A N 1
ATOM 970 C CA . ASP A 1 118 ? -2.308 17.447 9.357 1.00 59.84 118 ASP A CA 1
ATOM 971 C C . ASP A 1 118 ? -2.027 16.401 8.261 1.00 59.84 118 ASP A C 1
ATOM 973 O O . ASP A 1 118 ? -1.557 15.298 8.558 1.00 59.84 118 ASP A O 1
ATOM 977 N N . ALA A 1 119 ? -2.192 16.765 6.983 1.00 60.59 119 ALA A N 1
ATOM 978 C CA . ALA A 1 119 ? -1.873 15.904 5.845 1.00 60.59 119 ALA A CA 1
ATOM 979 C C . ALA A 1 119 ? -0.377 15.575 5.738 1.00 60.59 119 ALA A C 1
ATOM 981 O O . ALA A 1 119 ? -0.004 14.481 5.298 1.00 60.59 119 ALA A O 1
ATOM 982 N N . LEU A 1 120 ? 0.503 16.483 6.177 1.00 63.22 120 LEU A N 1
ATOM 983 C CA . LEU A 1 120 ? 1.948 16.246 6.159 1.00 63.22 120 LEU A CA 1
ATOM 984 C C . LEU A 1 120 ? 2.357 15.198 7.204 1.00 63.22 120 LEU A C 1
ATOM 986 O O . LEU A 1 120 ? 3.199 14.344 6.933 1.00 63.22 120 LEU A O 1
ATOM 990 N N . THR A 1 121 ? 1.718 15.206 8.377 1.00 65.44 121 THR A N 1
ATOM 991 C CA . THR A 1 121 ? 1.936 14.174 9.404 1.00 65.44 121 THR A CA 1
ATOM 992 C C . THR A 1 121 ? 1.324 12.838 8.973 1.00 65.44 121 THR A C 1
ATOM 994 O O . THR A 1 121 ? 1.952 11.789 9.130 1.00 65.44 121 THR A O 1
ATOM 997 N N . ALA A 1 122 ? 0.145 12.868 8.340 1.00 72.75 122 ALA A N 1
ATOM 998 C CA . ALA A 1 122 ? -0.504 11.681 7.784 1.00 72.75 122 ALA A CA 1
ATOM 999 C C . ALA A 1 122 ? 0.309 11.031 6.648 1.00 72.75 122 ALA A C 1
ATOM 1001 O O . ALA A 1 122 ? 0.318 9.809 6.521 1.00 72.75 122 ALA A O 1
ATOM 1002 N N . THR A 1 123 ? 1.069 11.820 5.881 1.00 83.12 123 THR A N 1
ATOM 1003 C CA . THR A 1 123 ? 1.923 11.336 4.780 1.00 83.12 123 THR A CA 1
ATOM 1004 C C . THR A 1 123 ? 2.902 10.248 5.233 1.00 83.12 123 THR A C 1
ATOM 1006 O O . THR A 1 123 ? 3.009 9.201 4.591 1.00 83.12 123 THR A O 1
ATOM 1009 N N . ARG A 1 124 ? 3.580 10.440 6.374 1.00 89.56 124 ARG A N 1
ATOM 1010 C CA . ARG A 1 124 ? 4.524 9.435 6.896 1.00 89.56 124 ARG A CA 1
ATOM 1011 C C . ARG A 1 124 ? 3.808 8.171 7.375 1.00 89.56 124 ARG A C 1
ATOM 1013 O O . ARG A 1 124 ? 4.314 7.062 7.190 1.00 89.56 124 ARG A O 1
ATOM 1020 N N . THR A 1 125 ? 2.624 8.333 7.958 1.00 92.44 125 THR A N 1
ATOM 1021 C CA . THR A 1 125 ? 1.774 7.220 8.393 1.00 92.44 125 THR A CA 1
ATOM 1022 C C . THR A 1 125 ? 1.340 6.374 7.199 1.00 92.44 125 THR A C 1
ATOM 1024 O O . THR A 1 125 ? 1.565 5.165 7.196 1.00 92.44 125 THR A O 1
ATOM 1027 N N . TYR A 1 126 ? 0.819 7.000 6.141 1.00 94.50 126 TYR A N 1
ATOM 1028 C CA . TYR A 1 126 ? 0.410 6.313 4.914 1.00 94.50 126 TYR A CA 1
ATOM 1029 C C . TYR A 1 126 ? 1.563 5.579 4.232 1.00 94.50 126 TYR A C 1
ATOM 1031 O O . TYR A 1 126 ? 1.414 4.411 3.864 1.00 94.50 126 TYR A O 1
ATOM 1039 N N . GLN A 1 127 ? 2.733 6.218 4.138 1.00 95.38 127 GLN A N 1
ATOM 1040 C CA . GLN A 1 127 ? 3.939 5.565 3.636 1.00 95.38 127 GLN A CA 1
ATOM 1041 C C . GLN A 1 127 ? 4.268 4.306 4.456 1.00 95.38 127 GLN A C 1
ATOM 1043 O O . GLN A 1 127 ? 4.478 3.235 3.886 1.00 95.38 127 GLN A O 1
ATOM 1048 N N . THR A 1 128 ? 4.277 4.396 5.786 1.00 95.56 128 THR A N 1
ATOM 1049 C CA . THR A 1 128 ? 4.653 3.254 6.638 1.00 95.56 128 THR A CA 1
ATOM 1050 C C . THR A 1 128 ? 3.619 2.124 6.573 1.00 95.56 128 THR A C 1
ATOM 1052 O O . THR A 1 128 ? 3.972 0.942 6.584 1.00 95.56 128 THR A O 1
ATOM 1055 N N . ILE A 1 129 ? 2.331 2.464 6.461 1.00 96.38 129 ILE A N 1
ATOM 1056 C CA . ILE A 1 129 ? 1.239 1.500 6.280 1.00 96.38 129 ILE A CA 1
ATOM 1057 C C . ILE A 1 129 ? 1.437 0.704 4.984 1.00 96.38 129 ILE A C 1
ATOM 1059 O O . ILE A 1 129 ? 1.441 -0.528 5.015 1.00 96.38 129 ILE A O 1
ATOM 1063 N N . ILE A 1 130 ? 1.645 1.386 3.853 1.00 97.56 130 ILE A N 1
ATOM 1064 C CA . ILE A 1 130 ? 1.844 0.721 2.558 1.00 97.56 130 ILE A CA 1
ATOM 1065 C C . ILE A 1 130 ? 3.144 -0.083 2.539 1.00 97.56 130 ILE A C 1
ATOM 1067 O O . ILE A 1 130 ? 3.146 -1.215 2.065 1.00 97.56 130 ILE A O 1
ATOM 1071 N N . GLU A 1 131 ? 4.229 0.442 3.108 1.00 97.81 131 GLU A N 1
ATOM 1072 C CA . GLU A 1 131 ? 5.487 -0.297 3.243 1.00 97.81 131 GLU A CA 1
ATOM 1073 C C . GLU A 1 131 ? 5.278 -1.604 4.013 1.00 97.81 131 GLU A C 1
ATOM 1075 O O . GLU A 1 131 ? 5.738 -2.662 3.578 1.00 97.81 131 GLU A O 1
ATOM 1080 N N . THR A 1 132 ? 4.532 -1.544 5.121 1.00 96.88 132 THR A N 1
ATOM 1081 C CA . THR A 1 132 ? 4.195 -2.717 5.930 1.00 96.88 132 THR A CA 1
ATOM 1082 C C . THR A 1 132 ? 3.428 -3.744 5.102 1.00 96.88 132 THR A C 1
ATOM 1084 O O . THR A 1 132 ? 3.759 -4.927 5.148 1.00 96.88 132 THR A O 1
ATOM 1087 N N . PHE A 1 133 ? 2.446 -3.321 4.301 1.00 97.44 133 PHE A N 1
ATOM 1088 C CA . PHE A 1 133 ? 1.704 -4.235 3.432 1.00 97.44 133 PHE A CA 1
ATOM 1089 C C . PHE A 1 133 ? 2.560 -4.842 2.320 1.00 97.44 133 PHE A C 1
ATOM 1091 O O . PHE A 1 133 ? 2.416 -6.029 2.040 1.00 97.44 133 PHE A O 1
ATOM 1098 N N . ILE A 1 134 ? 3.481 -4.077 1.728 1.00 97.88 134 ILE A N 1
ATOM 1099 C CA . ILE A 1 134 ? 4.429 -4.601 0.736 1.00 97.88 134 ILE A CA 1
ATOM 1100 C C . ILE A 1 134 ? 5.361 -5.625 1.392 1.00 97.88 134 ILE A C 1
ATOM 1102 O O . ILE A 1 134 ? 5.607 -6.686 0.826 1.00 97.88 134 ILE A O 1
ATOM 1106 N N . HIS A 1 135 ? 5.887 -5.333 2.582 1.00 94.88 135 HIS A N 1
ATOM 1107 C CA . HIS A 1 135 ? 6.851 -6.196 3.265 1.00 94.88 135 HIS A CA 1
ATOM 1108 C C . HIS A 1 135 ? 6.228 -7.481 3.839 1.00 94.88 135 HIS A C 1
ATOM 1110 O O . HIS A 1 135 ? 6.899 -8.505 3.887 1.00 94.88 135 HIS A O 1
ATOM 1116 N N . GLN A 1 136 ? 4.964 -7.435 4.273 1.00 88.12 136 GLN A N 1
ATOM 1117 C CA . GLN A 1 136 ? 4.257 -8.560 4.907 1.00 88.12 136 GLN A CA 1
ATOM 1118 C C . GLN A 1 136 ? 3.440 -9.424 3.922 1.00 88.12 136 GLN A C 1
ATOM 1120 O O . GLN A 1 136 ? 2.722 -10.320 4.372 1.00 88.12 136 GLN A O 1
ATOM 1125 N N . CYS A 1 137 ? 3.501 -9.130 2.615 1.00 80.75 137 CYS A N 1
ATOM 1126 C CA . CYS A 1 137 ? 2.905 -9.960 1.560 1.00 80.75 137 CYS A CA 1
ATOM 1127 C C . CYS A 1 137 ? 3.682 -11.252 1.304 1.00 80.75 137 CYS A C 1
ATOM 1129 O O . CYS A 1 137 ? 4.933 -11.203 1.312 1.00 80.75 137 CYS A O 1
#

Organism: NCBI:txid1608454